Protein AF-A0A520F3Z0-F1 (afdb_monomer)

Mean predicted aligned error: 9.27 Å

Radius of gyration: 14.89 Å; Cα contacts (8 Å, |Δi|>4): 58; chains: 1; bounding box: 40×27×41 Å

Secondary structure (DSSP, 8-state):
--HHHHHHHHHHHHHHHHHHHTT---SHHHHHHHHHHHHHHGGGT---HHHHHHHHSS-HHHHHHHHHHHTTTTT--HHHHHHHHHHS--GGGG-------

pLDDT: mean 75.87, std 13.48, range [46.62, 90.94]

Sequence (101 aa):
MNSREYRQRRHRRRAAWIEANGNRKHPDTEAESLIEFASKWAPFGGASEEEILVHFGMPLRRFIERLWQVIPESKCGQDEIRILASVYPHPAESTTEHHWT

Nearest PDB structures (foldseek):
  3fyb-assembly1_B  TM=3.681E-01  e=2.874E+00  Alcanivorax borkumensis SK2
  2o35-assembly1_A-2  TM=3.887E-01  e=7.290E+00  Sinorhizobium meliloti
  2o35-assembly1_B-2  TM=3.446E-01  e=7.727E+00  Sinorhizobium meliloti

Structure (mmCIF, N/CA/C/O backbone):
data_AF-A0A520F3Z0-F1
#
_entry.id   AF-A0A520F3Z0-F1
#
loop_
_atom_site.group_PDB
_atom_site.id
_atom_site.type_symbol
_atom_site.label_atom_id
_atom_site.label_alt_id
_atom_site.label_comp_id
_atom_site.label_asym_id
_atom_site.label_entity_id
_atom_site.label_seq_id
_atom_site.pdbx_PDB_ins_code
_atom_site.Cartn_x
_atom_site.Cartn_y
_atom_site.Cartn_z
_atom_site.occupancy
_atom_site.B_iso_or_equiv
_atom_site.auth_seq_id
_atom_site.auth_comp_id
_atom_site.auth_asym_id
_atom_site.auth_atom_id
_atom_site.pdbx_PDB_model_num
ATOM 1 N N . MET A 1 1 ? -15.797 -11.504 5.520 1.00 51.22 1 MET A N 1
ATOM 2 C CA . MET A 1 1 ? -14.748 -11.030 6.454 1.00 51.22 1 MET A CA 1
ATOM 3 C C . MET A 1 1 ? -15.384 -10.036 7.425 1.00 51.22 1 MET A C 1
ATOM 5 O O . MET A 1 1 ? -16.084 -9.150 6.958 1.00 51.22 1 MET A O 1
ATOM 9 N N . ASN A 1 2 ? -15.233 -10.198 8.744 1.00 60.47 2 ASN A N 1
ATOM 10 C CA . ASN A 1 2 ? -15.919 -9.362 9.742 1.00 60.47 2 ASN A CA 1
ATOM 11 C C . ASN A 1 2 ? -15.079 -8.107 10.072 1.00 60.47 2 ASN A C 1
ATOM 13 O O . ASN A 1 2 ? -13.890 -8.224 10.369 1.00 60.47 2 ASN A O 1
ATOM 17 N N . SER A 1 3 ? -15.666 -6.906 10.055 1.00 55.56 3 SER A N 1
ATOM 18 C CA . SER A 1 3 ? -14.935 -5.633 10.223 1.00 55.56 3 SER A CA 1
ATOM 19 C C . SER A 1 3 ? -14.182 -5.507 11.559 1.00 55.56 3 SER A C 1
ATOM 21 O O . SER A 1 3 ? -13.235 -4.728 11.664 1.00 55.56 3 SER A O 1
ATOM 23 N N . ARG A 1 4 ? -14.565 -6.281 12.586 1.00 60.69 4 ARG A N 1
ATOM 24 C CA . ARG A 1 4 ? -13.861 -6.350 13.881 1.00 60.69 4 ARG A CA 1
ATOM 25 C C . ARG A 1 4 ? -12.558 -7.147 13.816 1.00 60.69 4 ARG A C 1
ATOM 27 O O . ARG A 1 4 ? -11.555 -6.706 14.371 1.00 60.69 4 ARG A O 1
ATOM 34 N N . GLU A 1 5 ? -12.568 -8.268 13.105 1.00 63.69 5 GLU A N 1
ATOM 35 C CA . GLU A 1 5 ? -11.386 -9.110 12.873 1.00 63.69 5 GLU A CA 1
ATOM 36 C C . GLU A 1 5 ? -10.352 -8.347 12.038 1.00 63.69 5 GLU A C 1
ATOM 38 O O . GLU A 1 5 ? -9.159 -8.352 12.341 1.00 63.69 5 GLU A O 1
ATOM 43 N N . TYR A 1 6 ? -10.838 -7.597 11.042 1.00 63.47 6 TYR A N 1
ATOM 44 C CA . TYR A 1 6 ? -10.023 -6.685 10.244 1.00 63.47 6 TYR A CA 1
ATOM 45 C C . TYR A 1 6 ? -9.325 -5.633 11.116 1.00 63.47 6 TYR A C 1
ATOM 47 O O . TYR A 1 6 ? -8.105 -5.501 11.046 1.00 63.47 6 TYR A O 1
ATOM 55 N N . ARG A 1 7 ? -10.061 -4.944 12.005 1.00 64.44 7 ARG A N 1
ATOM 56 C CA . ARG A 1 7 ? -9.479 -3.944 12.922 1.00 64.44 7 ARG A CA 1
ATOM 57 C C . ARG A 1 7 ? -8.428 -4.551 13.851 1.00 64.44 7 ARG A C 1
ATOM 59 O O . ARG A 1 7 ? -7.342 -3.996 13.978 1.00 64.44 7 ARG A O 1
ATOM 66 N N . GLN A 1 8 ? -8.709 -5.694 14.476 1.00 69.44 8 GLN A N 1
ATOM 67 C CA . GLN A 1 8 ? -7.765 -6.325 15.407 1.00 69.44 8 GLN A CA 1
ATOM 68 C C . GLN A 1 8 ? -6.487 -6.801 14.705 1.00 69.44 8 GLN A C 1
ATOM 70 O O . GLN A 1 8 ? -5.381 -6.574 15.202 1.00 69.44 8 GLN A O 1
ATOM 75 N N . ARG A 1 9 ? -6.619 -7.412 13.522 1.00 68.50 9 ARG A N 1
ATOM 76 C CA . ARG A 1 9 ? -5.473 -7.854 12.718 1.00 68.50 9 ARG A CA 1
ATOM 77 C C . ARG A 1 9 ? -4.644 -6.668 12.220 1.00 68.50 9 ARG A C 1
ATOM 79 O O . ARG A 1 9 ? -3.415 -6.736 12.263 1.00 68.50 9 ARG A O 1
ATOM 86 N N . ARG A 1 10 ? -5.307 -5.575 11.830 1.00 70.19 10 ARG A N 1
ATOM 87 C CA . ARG A 1 10 ? -4.694 -4.297 11.445 1.00 70.19 10 ARG A CA 1
ATOM 88 C C . ARG A 1 10 ? -3.877 -3.685 12.582 1.00 70.19 10 ARG A C 1
ATOM 90 O O . ARG A 1 10 ? -2.696 -3.410 12.395 1.00 70.19 10 ARG A O 1
ATOM 97 N N . HIS A 1 11 ? -4.449 -3.567 13.782 1.00 69.19 11 HIS A N 1
ATOM 98 C CA . HIS A 1 11 ? -3.740 -2.994 14.933 1.00 69.19 11 HIS A CA 1
ATOM 99 C C . HIS A 1 11 ? -2.478 -3.783 15.310 1.00 69.19 11 HIS A C 1
ATOM 101 O O . HIS A 1 11 ? -1.430 -3.179 15.534 1.00 69.19 11 HIS A O 1
ATOM 107 N N . ARG A 1 12 ? -2.536 -5.124 15.308 1.00 71.44 12 ARG A N 1
ATOM 108 C CA . ARG A 1 12 ? -1.355 -5.962 15.592 1.00 71.44 12 ARG A CA 1
ATOM 109 C C . ARG A 1 12 ? -0.250 -5.795 14.545 1.00 71.44 12 ARG A C 1
ATOM 111 O O . ARG A 1 12 ? 0.925 -5.749 14.889 1.00 71.44 12 ARG A O 1
ATOM 118 N N . ARG A 1 13 ? -0.617 -5.694 13.262 1.00 72.00 13 ARG A N 1
ATOM 119 C CA . ARG A 1 13 ? 0.338 -5.546 12.149 1.00 72.00 13 ARG A CA 1
ATOM 120 C C . ARG A 1 13 ? 0.980 -4.155 12.103 1.00 72.00 13 ARG A C 1
ATOM 122 O O . AR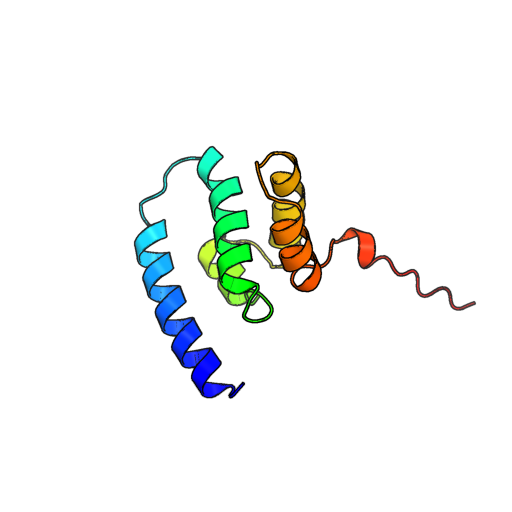G A 1 13 ? 2.148 -4.085 11.722 1.00 72.00 13 ARG A O 1
ATOM 129 N N . ARG A 1 14 ? 0.243 -3.102 12.493 1.00 70.06 14 ARG A N 1
ATOM 130 C CA . ARG A 1 14 ? 0.746 -1.724 12.638 1.00 70.06 14 ARG A CA 1
ATOM 131 C C . ARG A 1 14 ? 1.846 -1.656 13.698 1.00 70.06 14 ARG A C 1
ATOM 133 O O . ARG A 1 14 ? 2.925 -1.167 13.392 1.00 70.06 14 ARG A O 1
ATOM 140 N N . ALA A 1 15 ? 1.602 -2.207 14.892 1.00 69.81 15 ALA A N 1
ATOM 141 C CA . ALA A 1 15 ? 2.590 -2.233 15.978 1.00 69.81 15 ALA A CA 1
ATOM 142 C C . ALA A 1 15 ? 3.900 -2.909 15.536 1.00 69.81 15 ALA A C 1
ATOM 144 O O . ALA A 1 15 ? 4.949 -2.271 15.538 1.00 69.81 15 ALA A O 1
ATOM 145 N N . ALA A 1 16 ? 3.799 -4.126 14.990 1.00 70.31 16 ALA A N 1
ATOM 146 C CA . ALA A 1 16 ? 4.961 -4.882 14.526 1.00 70.31 16 ALA A CA 1
ATOM 147 C C . ALA A 1 16 ? 5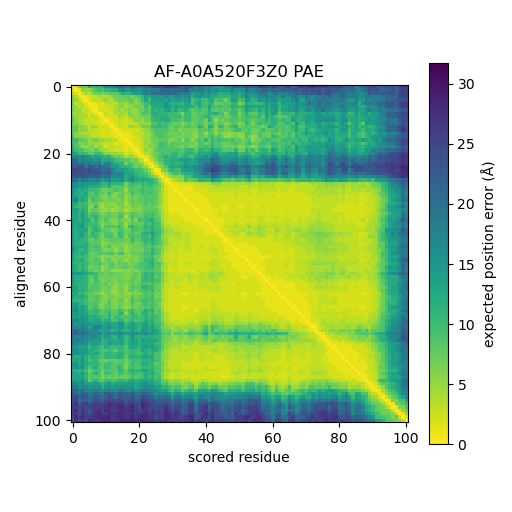.774 -4.168 13.426 1.00 70.31 16 ALA A C 1
ATOM 149 O O . ALA A 1 16 ? 6.981 -4.362 13.325 1.00 70.31 16 ALA A O 1
ATOM 150 N N . TRP A 1 17 ? 5.132 -3.363 12.570 1.00 66.94 17 TRP A N 1
ATOM 151 C CA . TRP A 1 17 ? 5.843 -2.635 11.513 1.00 66.94 17 TRP A CA 1
ATOM 152 C C . TRP A 1 17 ? 6.457 -1.327 12.017 1.00 66.94 17 TRP A C 1
ATOM 154 O O . TRP A 1 17 ? 7.557 -0.991 11.600 1.00 66.94 17 TRP A O 1
ATOM 164 N N . ILE A 1 18 ? 5.797 -0.609 12.936 1.00 65.44 18 ILE A N 1
ATOM 165 C CA . ILE A 1 18 ? 6.385 0.570 13.598 1.00 65.44 18 ILE A CA 1
ATOM 166 C C . ILE A 1 18 ? 7.665 0.167 14.344 1.00 65.44 18 ILE A C 1
ATOM 168 O O . ILE A 1 18 ? 8.682 0.847 14.217 1.00 65.44 18 ILE A O 1
ATOM 172 N N . GLU A 1 19 ? 7.641 -0.972 15.042 1.00 65.25 19 GLU A N 1
ATOM 173 C CA . GLU A 1 19 ? 8.819 -1.536 15.712 1.00 65.25 19 GLU A CA 1
ATOM 174 C C . GLU A 1 19 ? 9.939 -1.895 14.719 1.00 65.25 19 GLU A C 1
ATOM 176 O O . GLU A 1 19 ? 11.102 -1.579 14.963 1.00 65.25 19 GLU A O 1
ATOM 181 N N . ALA A 1 20 ? 9.606 -2.494 13.569 1.00 62.69 20 ALA A N 1
ATOM 182 C CA . ALA A 1 20 ? 10.591 -2.868 12.550 1.00 62.69 20 ALA A CA 1
ATOM 183 C C . ALA A 1 20 ? 11.169 -1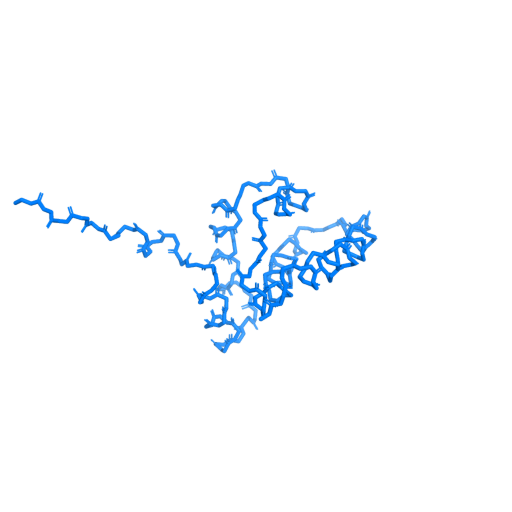.670 11.764 1.00 62.69 20 ALA A C 1
ATOM 185 O O . ALA A 1 20 ? 12.327 -1.707 11.344 1.00 62.69 20 ALA A O 1
ATOM 186 N N . ASN A 1 21 ? 10.379 -0.612 11.549 1.00 62.16 21 ASN A N 1
ATOM 187 C CA . ASN A 1 21 ? 10.754 0.532 10.714 1.00 62.16 21 ASN A CA 1
ATOM 188 C C . ASN A 1 21 ? 11.588 1.589 11.452 1.00 62.16 21 ASN A C 1
ATOM 190 O O . ASN A 1 21 ? 12.377 2.286 10.820 1.00 62.16 21 ASN A O 1
ATOM 194 N N . GLY A 1 22 ? 11.489 1.679 12.785 1.00 57.88 22 GLY A N 1
ATOM 195 C CA . GLY A 1 22 ? 12.264 2.635 13.593 1.00 57.88 22 GLY A CA 1
ATOM 196 C C . GLY A 1 22 ? 13.793 2.518 13.458 1.00 57.88 22 GLY A C 1
ATOM 197 O O . GLY A 1 22 ? 14.512 3.405 13.910 1.00 57.88 22 GLY A O 1
ATOM 198 N N . ASN A 1 23 ? 14.294 1.458 12.814 1.00 55.31 23 ASN A N 1
ATOM 199 C CA . ASN A 1 23 ? 15.719 1.165 12.665 1.00 55.31 23 ASN A CA 1
ATOM 200 C C . ASN A 1 23 ? 16.257 1.266 11.216 1.00 55.31 23 ASN A C 1
ATOM 202 O O . ASN A 1 23 ? 17.429 0.973 10.981 1.00 55.31 23 ASN A O 1
ATOM 206 N N . ARG A 1 24 ? 15.448 1.649 10.214 1.00 54.56 24 ARG A N 1
ATOM 207 C CA . ARG A 1 24 ? 15.871 1.620 8.796 1.00 54.56 24 ARG A CA 1
ATOM 208 C C . ARG A 1 24 ? 16.331 3.005 8.306 1.00 54.56 24 ARG A C 1
ATOM 210 O O . ARG A 1 24 ? 15.522 3.864 7.982 1.00 54.56 24 ARG A O 1
ATOM 217 N N . LYS A 1 25 ? 17.652 3.218 8.243 1.00 51.66 25 LYS A N 1
ATOM 218 C CA . LYS A 1 25 ? 18.316 4.389 7.628 1.00 51.66 25 LYS A CA 1
ATOM 219 C C . LYS A 1 25 ? 18.932 4.020 6.263 1.00 51.66 25 LYS A C 1
ATOM 221 O O . LYS A 1 25 ? 20.146 3.928 6.209 1.00 51.66 25 LYS A O 1
ATOM 226 N N . HIS A 1 26 ? 18.194 3.786 5.175 1.00 46.62 26 HIS A N 1
ATOM 227 C CA . HIS A 1 26 ? 18.810 3.759 3.826 1.00 46.62 26 HIS A CA 1
ATOM 228 C C . HIS A 1 26 ? 17.776 3.998 2.697 1.00 46.62 26 HIS A C 1
ATOM 230 O O . HIS A 1 26 ? 16.631 3.578 2.832 1.00 46.62 26 HIS A O 1
ATOM 236 N N . PRO A 1 27 ? 18.153 4.677 1.592 1.00 48.19 27 PRO A N 1
ATOM 237 C CA . PRO A 1 27 ? 17.239 5.045 0.501 1.00 48.19 27 PRO A CA 1
ATOM 238 C C . PRO A 1 27 ? 16.901 3.901 -0.473 1.00 48.19 27 PRO A C 1
ATOM 240 O O . PRO A 1 27 ? 15.804 3.900 -1.018 1.00 48.19 27 PRO A O 1
ATOM 243 N N . ASP A 1 28 ? 17.767 2.894 -0.638 1.00 53.72 28 ASP A N 1
ATOM 244 C CA . ASP A 1 28 ? 17.439 1.664 -1.398 1.00 53.72 28 ASP A CA 1
ATOM 245 C C . ASP A 1 28 ? 16.323 0.860 -0.694 1.00 53.72 28 ASP A C 1
ATOM 247 O O . ASP A 1 28 ? 15.465 0.238 -1.314 1.00 53.72 28 ASP A O 1
ATOM 251 N N . THR A 1 29 ? 16.241 1.012 0.633 1.00 65.56 29 THR A N 1
ATOM 252 C CA . THR A 1 29 ? 15.187 0.444 1.475 1.00 65.56 29 THR A CA 1
ATOM 253 C C . THR A 1 29 ? 13.819 1.087 1.235 1.00 65.56 29 THR A C 1
ATOM 255 O O . THR A 1 29 ? 12.822 0.499 1.644 1.00 65.56 29 THR A O 1
ATOM 258 N N . GLU A 1 30 ? 13.716 2.273 0.616 1.00 75.50 30 GLU A N 1
ATOM 259 C CA . GLU A 1 30 ? 12.412 2.920 0.383 1.00 75.50 30 GLU A CA 1
ATOM 260 C C . GLU A 1 30 ? 11.591 2.129 -0.640 1.00 75.50 30 GLU A C 1
ATOM 262 O O . GLU A 1 30 ? 10.441 1.794 -0.358 1.00 75.50 30 GLU A O 1
ATOM 267 N N .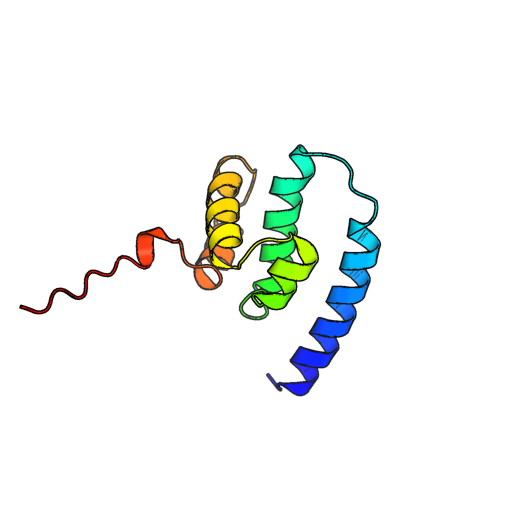 ALA A 1 31 ? 12.193 1.761 -1.776 1.00 80.19 31 ALA A N 1
ATOM 268 C CA . ALA A 1 31 ? 11.555 0.948 -2.811 1.00 80.19 31 ALA A CA 1
ATOM 269 C C . ALA A 1 31 ? 11.110 -0.417 -2.263 1.00 80.19 31 ALA A C 1
ATOM 271 O O . ALA A 1 31 ? 9.941 -0.790 -2.383 1.00 80.19 31 ALA A O 1
ATOM 272 N N . GLU A 1 32 ? 12.014 -1.119 -1.574 1.00 82.19 32 GLU A N 1
ATOM 273 C CA . GLU A 1 32 ? 11.701 -2.394 -0.924 1.00 82.19 32 GLU A CA 1
ATOM 274 C C . GLU A 1 32 ? 10.615 -2.239 0.149 1.00 82.19 32 GLU A C 1
ATOM 276 O O . GLU A 1 32 ? 9.717 -3.072 0.237 1.00 82.19 32 GLU A O 1
ATOM 281 N N . SER A 1 33 ? 10.635 -1.157 0.936 1.00 84.75 33 SER A N 1
ATOM 282 C CA . SER A 1 33 ? 9.626 -0.914 1.977 1.00 84.75 33 SER A CA 1
ATOM 283 C C . SER A 1 33 ? 8.257 -0.587 1.390 1.00 84.75 33 SER A C 1
ATOM 285 O O . SER A 1 33 ? 7.252 -1.014 1.955 1.00 84.75 33 SER A O 1
ATOM 287 N N . LEU A 1 34 ? 8.192 0.136 0.267 1.00 88.56 34 LEU A N 1
ATOM 288 C CA . LEU A 1 34 ? 6.945 0.410 -0.452 1.00 88.56 34 LEU A CA 1
ATOM 289 C C . LEU A 1 34 ? 6.316 -0.894 -0.955 1.00 88.56 34 LEU A C 1
ATOM 291 O O . LEU A 1 34 ? 5.136 -1.139 -0.695 1.00 88.56 34 LEU A O 1
ATOM 295 N N . ILE A 1 35 ? 7.108 -1.742 -1.618 1.00 87.75 35 ILE A N 1
ATOM 296 C CA . ILE A 1 35 ? 6.645 -3.022 -2.170 1.00 87.75 35 ILE A CA 1
ATOM 297 C C . ILE A 1 35 ? 6.276 -3.992 -1.044 1.00 87.75 35 ILE A C 1
ATOM 299 O O . ILE A 1 35 ? 5.167 -4.521 -1.040 1.00 87.75 35 ILE A O 1
ATOM 303 N N . GLU A 1 36 ? 7.135 -4.169 -0.034 1.00 86.94 36 GLU A N 1
ATOM 304 C CA . GLU A 1 36 ? 6.872 -5.043 1.120 1.00 86.94 36 GLU A CA 1
ATOM 305 C C . GLU A 1 36 ? 5.587 -4.625 1.846 1.00 86.94 36 GLU A C 1
ATOM 307 O O . GLU A 1 36 ? 4.744 -5.462 2.187 1.00 86.94 36 GLU A O 1
ATOM 312 N N . PHE A 1 37 ? 5.406 -3.320 2.064 1.00 88.69 37 PHE A N 1
ATOM 313 C CA . PHE A 1 37 ? 4.201 -2.790 2.680 1.00 88.69 37 PHE A CA 1
ATOM 314 C C . PHE A 1 37 ? 2.975 -3.068 1.806 1.00 88.69 37 PHE A C 1
ATOM 316 O O . PHE A 1 37 ? 1.991 -3.627 2.295 1.00 88.69 37 PHE A O 1
ATOM 323 N N . ALA A 1 38 ? 3.033 -2.751 0.513 1.00 90.81 38 ALA A N 1
ATOM 324 C CA . ALA A 1 38 ? 1.925 -2.975 -0.404 1.00 90.81 38 ALA A CA 1
ATOM 325 C C . ALA A 1 38 ? 1.531 -4.465 -0.471 1.00 90.81 38 ALA A C 1
ATOM 327 O O . ALA A 1 38 ? 0.356 -4.783 -0.264 1.00 90.81 38 ALA A O 1
ATOM 328 N N . SER A 1 39 ? 2.499 -5.375 -0.629 1.00 86.38 39 SER A N 1
ATOM 329 C CA . SER A 1 39 ? 2.288 -6.830 -0.669 1.00 86.38 39 SER A CA 1
ATOM 330 C C . SER A 1 39 ? 1.721 -7.371 0.646 1.00 86.38 39 SER A C 1
ATOM 332 O O . SER A 1 39 ? 0.843 -8.235 0.649 1.00 86.38 39 SER A O 1
ATOM 334 N N . LYS A 1 40 ? 2.145 -6.826 1.794 1.00 85.88 40 LYS A N 1
ATOM 335 C CA . LYS A 1 40 ? 1.609 -7.201 3.115 1.00 85.88 40 LYS A CA 1
ATOM 336 C C . LYS A 1 40 ? 0.130 -6.839 3.275 1.00 85.88 40 LYS A C 1
ATOM 338 O O . LYS A 1 40 ? -0.589 -7.542 3.993 1.00 85.88 40 LYS A O 1
ATOM 343 N N . TRP A 1 41 ? -0.316 -5.756 2.639 1.00 87.81 41 TRP A N 1
ATOM 344 C CA . TRP A 1 41 ? -1.688 -5.250 2.732 1.00 87.81 41 TRP A CA 1
ATOM 345 C C . TRP A 1 41 ? -2.601 -5.695 1.586 1.00 87.81 41 TRP A C 1
ATOM 347 O O . TRP A 1 41 ? -3.821 -5.690 1.759 1.00 87.81 41 TRP A O 1
ATOM 357 N N . ALA A 1 42 ? -2.050 -6.139 0.457 1.00 87.94 42 ALA A N 1
ATOM 358 C CA . ALA A 1 42 ? -2.829 -6.552 -0.706 1.00 87.94 42 ALA A CA 1
ATOM 359 C C . ALA A 1 42 ? -3.886 -7.644 -0.414 1.00 87.94 42 ALA A C 1
ATOM 361 O O . ALA A 1 42 ? -5.038 -7.459 -0.809 1.00 87.94 42 ALA A O 1
ATOM 362 N N . PRO A 1 43 ? -3.609 -8.701 0.384 1.00 84.06 43 PRO A N 1
ATOM 363 C CA . PRO A 1 43 ? -4.619 -9.710 0.737 1.00 84.06 43 PRO A CA 1
ATOM 364 C C . PRO A 1 43 ? -5.817 -9.173 1.538 1.00 84.06 43 PRO A C 1
ATOM 366 O O . PRO A 1 43 ? -6.788 -9.894 1.763 1.00 84.06 43 PRO A O 1
ATOM 369 N N . PHE A 1 44 ? -5.738 -7.933 2.025 1.00 81.12 44 PHE A N 1
ATOM 370 C CA . PHE A 1 44 ? -6.763 -7.284 2.840 1.00 81.12 44 PHE A CA 1
ATOM 371 C C . PHE A 1 44 ? -7.492 -6.155 2.107 1.00 81.12 44 PHE A C 1
ATOM 373 O O . PHE A 1 44 ? -8.279 -5.451 2.735 1.00 81.12 44 PHE A O 1
ATOM 380 N N . GLY A 1 45 ? -7.248 -5.993 0.803 1.00 82.56 45 GLY A N 1
ATOM 381 C CA . GLY A 1 45 ? -7.786 -4.879 0.023 1.00 82.56 45 GLY A CA 1
ATOM 382 C C . GLY A 1 45 ? -6.967 -3.593 0.146 1.00 82.56 45 GLY A C 1
ATOM 383 O O . GLY A 1 45 ? -7.471 -2.529 -0.194 1.00 82.56 45 GLY A O 1
ATOM 384 N N . GLY A 1 46 ? -5.719 -3.684 0.615 1.00 88.00 46 GLY A N 1
ATOM 385 C CA . GLY A 1 46 ? -4.782 -2.564 0.648 1.00 88.00 46 GLY A CA 1
ATOM 386 C C . GLY A 1 46 ? -4.722 -1.826 1.979 1.00 88.00 46 GLY A C 1
ATOM 387 O O . GLY A 1 46 ? -5.531 -2.020 2.887 1.00 88.00 46 GLY A O 1
ATOM 388 N N . ALA A 1 47 ? -3.691 -0.999 2.108 1.00 88.19 47 ALA A N 1
ATOM 389 C CA . ALA A 1 47 ? -3.484 -0.137 3.251 1.00 88.19 47 ALA A CA 1
ATOM 390 C C . ALA A 1 47 ? -4.377 1.094 3.128 1.00 88.19 47 ALA A C 1
ATOM 392 O O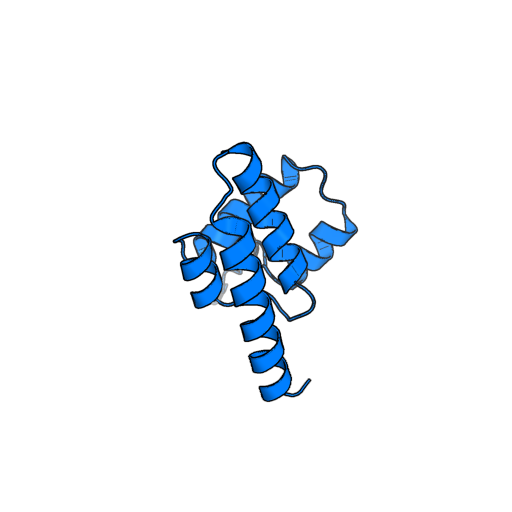 . ALA A 1 47 ? -4.530 1.674 2.054 1.00 88.19 47 ALA A O 1
ATOM 393 N N . SER A 1 48 ? -4.945 1.529 4.249 1.00 87.19 48 SER A N 1
ATOM 394 C CA . SER A 1 48 ? -5.697 2.787 4.266 1.00 87.19 48 SER A CA 1
ATOM 395 C C . SER A 1 48 ? -4.777 4.005 4.216 1.00 87.19 48 SER A C 1
ATOM 397 O O . SER A 1 48 ? -3.631 3.937 4.663 1.00 87.19 48 SER A O 1
ATOM 399 N N . GLU A 1 49 ? -5.324 5.143 3.794 1.00 87.88 49 GLU A N 1
ATOM 400 C CA . GLU A 1 49 ? -4.605 6.419 3.742 1.00 87.88 49 GLU A CA 1
ATOM 401 C C . GLU A 1 49 ? -3.940 6.798 5.074 1.00 87.88 49 GLU A C 1
ATOM 403 O O . GLU A 1 49 ? -2.775 7.178 5.078 1.00 87.88 49 GLU A O 1
ATOM 408 N N . GLU A 1 50 ? -4.620 6.611 6.210 1.00 86.62 50 GLU A N 1
ATOM 409 C CA . GLU A 1 50 ? -4.040 6.887 7.533 1.00 86.62 50 GLU A CA 1
ATOM 410 C C . GLU A 1 50 ? -2.788 6.038 7.807 1.00 86.62 50 GLU A C 1
ATOM 412 O O . GLU A 1 50 ? -1.827 6.515 8.399 1.00 86.62 50 GLU A O 1
ATOM 417 N N . GLU A 1 51 ? -2.776 4.773 7.380 1.00 84.62 51 GLU A N 1
ATOM 418 C CA . GLU A 1 51 ? -1.611 3.906 7.583 1.00 84.62 51 GLU A CA 1
ATOM 419 C C . GLU A 1 51 ? -0.447 4.340 6.717 1.00 84.62 51 GLU A C 1
ATOM 421 O O . GLU A 1 51 ? 0.667 4.465 7.211 1.00 84.62 51 GLU A O 1
ATOM 426 N N . ILE A 1 52 ? -0.711 4.636 5.453 1.00 88.12 52 ILE A N 1
ATOM 427 C CA . ILE A 1 52 ? 0.311 5.137 4.541 1.00 88.12 52 ILE A CA 1
ATOM 428 C C . ILE A 1 52 ? 0.884 6.461 5.061 1.00 88.12 52 ILE A C 1
ATOM 430 O O . ILE A 1 52 ? 2.100 6.637 5.071 1.00 88.12 52 ILE A O 1
ATOM 434 N N . LEU A 1 53 ? 0.034 7.348 5.582 1.00 86.38 53 LEU A N 1
ATOM 435 C CA . LEU A 1 53 ? 0.460 8.615 6.162 1.00 86.38 53 LEU A CA 1
ATOM 436 C C . LEU A 1 53 ? 1.316 8.414 7.421 1.00 86.38 53 LEU A C 1
ATOM 438 O O . LEU A 1 53 ? 2.352 9.054 7.557 1.00 86.38 53 LEU A O 1
ATOM 442 N N . VAL A 1 54 ? 0.928 7.508 8.323 1.00 84.31 54 VAL A N 1
ATOM 443 C CA . VAL A 1 54 ? 1.705 7.197 9.538 1.00 84.31 54 VAL A CA 1
ATOM 444 C C . VAL A 1 54 ? 3.044 6.532 9.208 1.00 84.31 54 VAL A C 1
ATOM 446 O O . VAL A 1 54 ? 4.033 6.783 9.893 1.00 84.31 54 VAL A O 1
ATOM 449 N N . HIS A 1 55 ? 3.089 5.680 8.183 1.00 82.56 55 HIS A N 1
ATOM 450 C CA . HIS A 1 55 ? 4.270 4.879 7.858 1.00 82.56 55 HIS A CA 1
ATOM 451 C C . HIS A 1 55 ? 5.265 5.591 6.934 1.00 82.56 55 HIS A C 1
ATOM 453 O O . HIS A 1 55 ? 6.470 5.469 7.143 1.00 82.56 55 HIS A O 1
ATOM 459 N N . PHE A 1 56 ? 4.777 6.343 5.946 1.00 84.19 56 PHE A N 1
ATOM 460 C CA . PHE A 1 56 ? 5.593 6.985 4.909 1.00 84.19 56 PHE A CA 1
ATOM 461 C C . PHE A 1 56 ? 5.506 8.516 4.923 1.00 84.19 56 PHE A C 1
ATOM 463 O O . PHE A 1 56 ? 6.204 9.174 4.155 1.00 84.19 56 PHE A O 1
ATOM 470 N N . GLY A 1 57 ? 4.637 9.109 5.750 1.00 85.56 57 GLY A N 1
ATOM 471 C CA . GLY A 1 57 ? 4.455 10.563 5.793 1.00 85.56 57 GLY A CA 1
ATOM 472 C C . GLY A 1 57 ? 3.846 11.148 4.516 1.00 85.56 57 GLY A C 1
ATOM 473 O O . GLY A 1 57 ? 3.966 12.349 4.282 1.00 85.56 57 GLY A O 1
ATOM 474 N N . MET A 1 58 ? 3.217 10.325 3.670 1.00 88.56 58 MET A N 1
ATOM 475 C CA . MET A 1 58 ? 2.661 10.749 2.383 1.00 88.56 58 MET A CA 1
ATOM 476 C C . MET A 1 58 ? 1.216 10.271 2.183 1.00 88.56 58 MET A C 1
ATOM 478 O O . MET A 1 58 ? 0.818 9.268 2.772 1.00 88.56 58 MET A O 1
ATOM 482 N N . PRO A 1 59 ? 0.410 10.974 1.366 1.00 89.31 59 PRO A N 1
ATOM 483 C CA . PRO A 1 59 ? -0.960 10.558 1.074 1.00 89.31 59 PRO A CA 1
ATOM 484 C C . PRO A 1 59 ? -1.002 9.314 0.175 1.00 89.31 59 PRO A C 1
ATOM 486 O O . PRO A 1 59 ? -0.067 9.064 -0.592 1.00 89.31 59 PRO A O 1
ATOM 489 N N . LEU A 1 60 ? -2.126 8.582 0.205 1.00 88.44 60 LEU A N 1
ATOM 490 C CA . LEU A 1 60 ? -2.350 7.348 -0.568 1.00 88.44 60 LEU A CA 1
ATOM 491 C C . LEU A 1 60 ? -2.018 7.524 -2.055 1.00 88.44 60 LEU A C 1
ATOM 493 O O . LEU A 1 60 ? -1.331 6.690 -2.633 1.00 88.44 60 LEU A O 1
ATOM 497 N N . ARG A 1 61 ? -2.445 8.634 -2.667 1.00 88.94 61 ARG A N 1
ATOM 498 C CA . ARG A 1 61 ? -2.169 8.919 -4.084 1.00 88.94 61 ARG A CA 1
ATOM 499 C C . ARG A 1 61 ? -0.668 8.962 -4.383 1.00 88.94 61 ARG A C 1
ATOM 501 O O . ARG A 1 61 ? -0.212 8.297 -5.306 1.00 88.94 61 ARG A O 1
ATOM 508 N N . ARG A 1 62 ? 0.099 9.674 -3.551 1.00 88.81 62 ARG A N 1
ATOM 50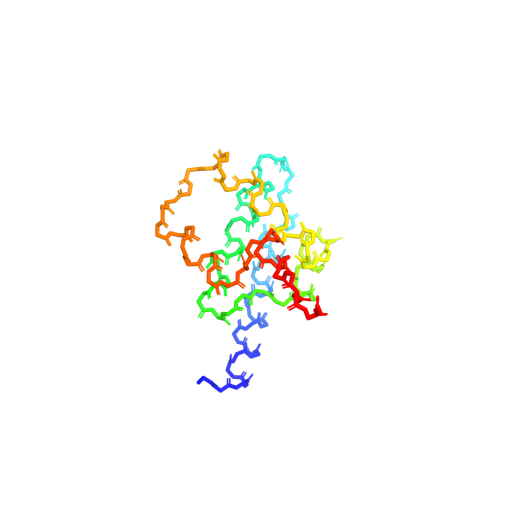9 C CA . ARG A 1 62 ? 1.553 9.808 -3.708 1.00 88.81 62 ARG A CA 1
ATOM 510 C C . ARG A 1 62 ? 2.269 8.485 -3.451 1.00 88.81 62 ARG A C 1
ATOM 512 O O . ARG A 1 62 ? 3.242 8.184 -4.130 1.00 88.81 62 ARG A O 1
ATOM 519 N N . PHE A 1 63 ? 1.764 7.687 -2.514 1.00 90.94 63 PHE A N 1
ATOM 520 C CA . PHE A 1 63 ? 2.246 6.329 -2.284 1.00 90.94 63 PHE A CA 1
ATOM 521 C C . PHE A 1 63 ? 2.027 5.433 -3.503 1.00 90.94 63 PHE A C 1
ATOM 523 O O . PHE A 1 63 ? 2.967 4.775 -3.927 1.00 90.94 63 PHE A O 1
ATOM 530 N N . ILE A 1 64 ? 0.832 5.444 -4.102 1.00 90.94 64 ILE A N 1
ATOM 531 C CA . ILE A 1 64 ? 0.533 4.675 -5.318 1.00 90.94 64 ILE A CA 1
ATOM 532 C C . ILE A 1 64 ? 1.455 5.115 -6.465 1.00 90.94 64 ILE A C 1
ATOM 534 O O . ILE A 1 64 ? 2.053 4.274 -7.128 1.00 90.94 64 ILE A O 1
ATOM 538 N N . GLU A 1 65 ? 1.623 6.424 -6.671 1.00 90.31 65 GLU A N 1
ATOM 539 C CA . GLU A 1 65 ? 2.541 6.965 -7.684 1.00 90.31 65 GLU A CA 1
ATOM 540 C C . GLU A 1 65 ? 3.977 6.459 -7.478 1.00 90.31 65 GLU A C 1
ATOM 542 O O . GLU A 1 65 ? 4.614 6.005 -8.426 1.00 90.31 65 GLU A O 1
ATOM 547 N N . ARG A 1 66 ? 4.478 6.482 -6.237 1.00 90.31 66 ARG A N 1
ATOM 548 C CA . ARG A 1 66 ? 5.827 5.999 -5.904 1.00 90.31 66 ARG A CA 1
ATOM 549 C C . ARG A 1 66 ? 5.948 4.485 -6.031 1.00 90.31 66 ARG A C 1
ATOM 551 O O . ARG A 1 66 ? 6.947 4.017 -6.561 1.00 90.31 66 ARG A O 1
ATOM 558 N N . LEU A 1 67 ? 4.933 3.733 -5.609 1.00 90.62 67 LEU A N 1
ATOM 559 C CA . LEU A 1 67 ? 4.881 2.277 -5.733 1.00 90.62 67 LEU A CA 1
ATOM 560 C C . LEU A 1 67 ? 5.048 1.853 -7.198 1.00 90.62 67 LEU A C 1
ATOM 562 O O . LEU A 1 67 ? 5.876 1.002 -7.507 1.00 90.62 67 LEU A O 1
ATOM 566 N N . TRP A 1 68 ? 4.328 2.502 -8.112 1.00 90.06 68 TRP A N 1
ATOM 567 C CA . TRP A 1 68 ? 4.422 2.211 -9.543 1.00 90.06 68 TRP A CA 1
ATOM 568 C C . TRP A 1 68 ? 5.717 2.692 -10.202 1.00 90.06 68 TRP A C 1
ATOM 570 O O . TRP A 1 68 ? 6.119 2.119 -11.211 1.00 90.06 68 TRP A O 1
ATOM 580 N N . GLN A 1 69 ? 6.401 3.687 -9.629 1.00 88.44 69 GLN A N 1
ATOM 581 C CA . GLN A 1 69 ? 7.747 4.074 -10.065 1.00 88.44 69 GLN A CA 1
ATOM 582 C C . GLN A 1 69 ? 8.796 3.021 -9.693 1.00 88.44 69 GLN A C 1
ATOM 584 O O . GLN A 1 69 ? 9.652 2.719 -10.515 1.00 88.44 69 GLN A O 1
ATOM 589 N N . VAL A 1 70 ? 8.705 2.427 -8.496 1.00 87.56 70 VAL A N 1
ATOM 590 C CA . VAL A 1 70 ? 9.735 1.501 -7.988 1.00 87.56 70 VAL A CA 1
ATOM 591 C C . VAL A 1 70 ? 9.544 0.045 -8.420 1.00 87.56 70 VAL A C 1
ATOM 593 O O . VAL A 1 70 ? 10.518 -0.704 -8.471 1.00 87.56 70 VAL A O 1
ATOM 596 N N . ILE A 1 71 ? 8.317 -0.380 -8.746 1.00 86.12 71 ILE A N 1
ATOM 597 C CA . ILE A 1 71 ? 8.027 -1.731 -9.263 1.00 86.12 71 ILE A 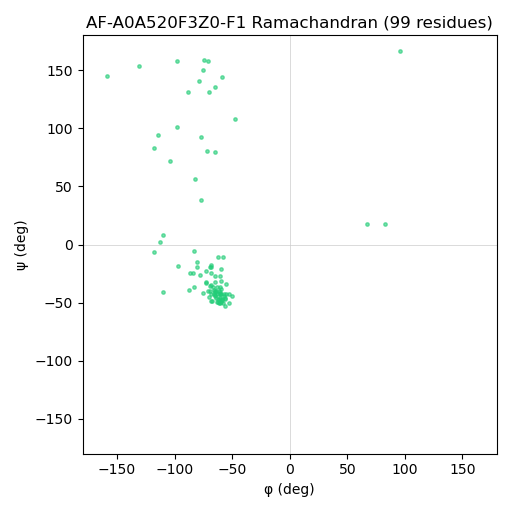CA 1
ATOM 598 C C . ILE A 1 71 ? 8.901 -2.110 -10.476 1.00 86.12 71 ILE A C 1
ATOM 600 O O . ILE A 1 71 ? 9.487 -3.190 -10.427 1.00 86.12 71 ILE A O 1
ATOM 604 N N . PRO A 1 72 ? 9.031 -1.288 -11.541 1.00 82.06 72 PRO A N 1
ATOM 605 C CA . PRO A 1 72 ? 9.868 -1.633 -12.695 1.00 82.06 72 PRO A CA 1
ATOM 606 C C . PRO A 1 72 ? 11.371 -1.641 -12.384 1.00 82.06 72 PRO A C 1
ATOM 608 O O . PRO A 1 72 ? 12.126 -2.323 -13.073 1.00 82.06 72 PRO A O 1
ATOM 611 N N . GLU A 1 73 ? 11.810 -0.904 -11.362 1.00 79.19 73 GLU A N 1
ATOM 612 C CA . GLU A 1 73 ? 13.204 -0.900 -10.893 1.00 79.19 73 GLU A CA 1
ATOM 613 C C . GLU A 1 73 ? 13.512 -2.112 -9.992 1.00 79.19 73 GLU A C 1
ATOM 615 O O . GLU A 1 73 ? 14.668 -2.505 -9.826 1.00 79.19 73 GLU A O 1
ATOM 620 N N . SER A 1 74 ? 12.474 -2.747 -9.443 1.00 75.56 74 SER A N 1
ATOM 621 C CA . SER A 1 74 ? 12.574 -3.862 -8.503 1.00 75.56 74 SER A CA 1
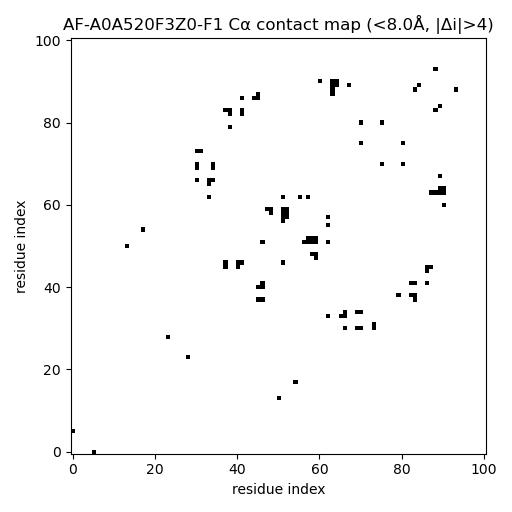ATOM 622 C C . SER A 1 74 ? 12.399 -5.219 -9.189 1.00 75.56 74 SER A C 1
ATOM 624 O O . SER A 1 74 ? 11.759 -5.352 -10.229 1.00 75.56 74 SER A O 1
ATOM 626 N N . LYS A 1 75 ? 12.899 -6.295 -8.567 1.00 75.44 75 LYS A N 1
ATOM 627 C CA . LYS A 1 75 ? 12.707 -7.685 -9.040 1.00 75.44 75 LYS A CA 1
ATOM 628 C C . LYS A 1 75 ? 11.304 -8.237 -8.721 1.00 75.44 75 LYS A C 1
ATOM 630 O O . LYS A 1 75 ? 11.173 -9.396 -8.331 1.00 75.44 75 LYS A O 1
ATOM 635 N N . CYS A 1 76 ? 10.266 -7.410 -8.833 1.00 76.50 76 CYS A N 1
ATOM 636 C CA . CYS A 1 76 ? 8.891 -7.797 -8.528 1.00 76.50 76 CYS A CA 1
ATOM 637 C C . CYS A 1 76 ? 8.372 -8.778 -9.597 1.00 76.50 76 CYS A C 1
ATOM 639 O O . CYS A 1 76 ? 8.535 -8.560 -10.800 1.00 76.50 76 CYS A O 1
ATOM 641 N N . GLY A 1 77 ? 7.785 -9.898 -9.170 1.00 81.56 77 GLY A N 1
ATOM 642 C CA . GLY A 1 77 ? 7.248 -10.907 -10.084 1.00 81.56 77 GLY A CA 1
ATOM 643 C C . GLY A 1 77 ? 5.926 -10.463 -10.716 1.00 81.56 77 GLY A C 1
ATOM 644 O O . GLY A 1 77 ? 5.136 -9.776 -10.082 1.00 81.56 77 GLY A O 1
ATOM 645 N N . GLN A 1 78 ? 5.630 -10.916 -11.937 1.00 81.88 78 GLN A N 1
ATOM 646 C CA . GLN A 1 78 ? 4.387 -10.563 -12.651 1.00 81.88 78 GLN A CA 1
ATOM 647 C C . GLN A 1 78 ? 3.102 -10.890 -11.862 1.00 81.88 78 GLN A C 1
ATOM 649 O O . GLN A 1 78 ? 2.125 -10.148 -11.941 1.00 81.88 78 GLN A O 1
ATOM 654 N N . ASP A 1 79 ? 3.099 -11.971 -11.076 1.00 83.94 79 ASP A N 1
ATOM 655 C CA . ASP A 1 79 ? 1.964 -12.326 -10.210 1.00 83.94 79 ASP A CA 1
ATOM 656 C C . ASP A 1 79 ? 1.776 -11.325 -9.059 1.00 83.94 79 ASP A C 1
ATOM 658 O O . ASP A 1 79 ? 0.662 -10.865 -8.805 1.00 83.94 79 ASP A O 1
ATOM 662 N N . GLU A 1 80 ? 2.877 -10.906 -8.429 1.00 83.62 80 GLU A N 1
ATOM 663 C CA . GLU A 1 80 ? 2.864 -9.905 -7.361 1.00 83.62 80 GLU A CA 1
ATOM 664 C C . GLU A 1 80 ? 2.398 -8.548 -7.896 1.00 83.62 80 GLU A C 1
ATOM 666 O O . GLU A 1 80 ? 1.494 -7.943 -7.321 1.00 83.62 80 GLU A O 1
ATOM 671 N N . ILE A 1 81 ? 2.904 -8.126 -9.059 1.00 86.69 81 ILE A N 1
ATOM 672 C CA . ILE A 1 81 ? 2.457 -6.904 -9.741 1.00 86.69 81 ILE A CA 1
ATOM 673 C C . ILE A 1 81 ? 0.950 -6.959 -10.017 1.00 86.69 81 ILE A C 1
ATOM 675 O O . ILE A 1 81 ? 0.248 -5.978 -9.783 1.00 86.69 81 ILE A O 1
ATOM 679 N N . ARG A 1 82 ? 0.418 -8.105 -10.462 1.00 86.44 82 ARG A N 1
ATOM 680 C CA . ARG A 1 82 ? -1.019 -8.260 -10.735 1.00 86.44 82 ARG A CA 1
ATOM 681 C C . ARG A 1 82 ? -1.866 -8.141 -9.468 1.00 86.44 82 ARG A C 1
ATOM 683 O O . ARG A 1 82 ? -2.928 -7.519 -9.493 1.00 86.44 82 ARG A O 1
ATOM 690 N N . ILE A 1 83 ? -1.406 -8.726 -8.363 1.00 86.06 83 ILE A N 1
ATOM 691 C CA . ILE A 1 83 ? -2.068 -8.610 -7.060 1.00 86.06 83 ILE A CA 1
ATOM 692 C C . ILE A 1 83 ? -2.051 -7.150 -6.596 1.00 86.06 83 ILE A C 1
ATOM 694 O O . ILE A 1 83 ? -3.095 -6.624 -6.205 1.00 86.06 83 ILE A O 1
ATOM 698 N N . LEU A 1 84 ? -0.903 -6.476 -6.697 1.00 89.25 84 LEU A N 1
ATOM 699 C CA . LEU A 1 84 ? -0.771 -5.062 -6.353 1.00 89.25 84 LEU A CA 1
ATOM 700 C C . LEU A 1 84 ? -1.677 -4.182 -7.218 1.00 89.25 84 LEU A C 1
ATOM 702 O O . LEU A 1 84 ? -2.372 -3.338 -6.663 1.00 89.25 84 LEU A O 1
ATOM 706 N N . ALA A 1 85 ? -1.764 -4.435 -8.526 1.00 88.44 85 ALA A N 1
ATOM 707 C CA . ALA A 1 85 ? -2.636 -3.700 -9.445 1.00 88.44 85 ALA A CA 1
ATOM 708 C C . ALA A 1 85 ? -4.120 -3.803 -9.091 1.00 88.44 85 ALA A C 1
ATOM 710 O O . ALA A 1 85 ? -4.858 -2.829 -9.213 1.00 88.44 85 ALA A O 1
ATOM 711 N N . SER A 1 86 ? -4.558 -4.966 -8.601 1.00 86.38 86 SER A N 1
ATOM 712 C CA . SER A 1 86 ? -5.954 -5.166 -8.196 1.00 86.38 86 SER A CA 1
ATOM 713 C C . SER A 1 86 ? -6.358 -4.359 -6.955 1.00 86.38 86 SER A C 1
ATOM 715 O O . SER A 1 86 ? -7.546 -4.151 -6.714 1.00 86.38 86 SER A O 1
ATOM 717 N N . VAL A 1 87 ? -5.377 -3.913 -6.166 1.00 88.88 87 VAL A N 1
ATOM 718 C CA . VAL A 1 87 ? -5.574 -3.237 -4.877 1.00 88.88 87 VAL A CA 1
ATOM 719 C C . VAL A 1 87 ? -5.200 -1.756 -4.944 1.00 88.88 87 VAL A C 1
ATOM 721 O O . VAL A 1 87 ? -5.888 -0.908 -4.378 1.00 88.88 87 VAL A O 1
ATOM 724 N N . TYR A 1 88 ? -4.110 -1.449 -5.637 1.00 88.69 88 TYR A N 1
ATOM 725 C CA . TYR A 1 88 ? -3.560 -0.119 -5.847 1.00 88.69 88 TYR A CA 1
ATOM 726 C C . TYR A 1 88 ? -3.591 0.176 -7.351 1.00 88.69 88 TYR A C 1
ATOM 728 O O . TYR A 1 88 ? -2.585 -0.041 -8.035 1.00 88.69 88 TYR A O 1
ATOM 736 N N . PRO A 1 89 ? -4.740 0.634 -7.884 1.00 86.06 89 PRO A N 1
ATOM 737 C CA . PRO A 1 89 ? -4.891 0.854 -9.316 1.00 86.06 89 PRO A CA 1
ATOM 738 C C . PRO A 1 89 ? -3.859 1.863 -9.811 1.00 86.06 89 PRO A C 1
ATOM 740 O O . PRO A 1 89 ? -3.500 2.808 -9.096 1.00 86.06 89 PRO A O 1
ATOM 743 N N . HIS A 1 90 ? -3.364 1.660 -11.031 1.00 81.38 90 HIS A N 1
ATOM 744 C CA . HIS A 1 90 ? -2.370 2.559 -11.587 1.00 81.38 90 HIS A CA 1
ATOM 745 C C . HIS A 1 90 ? -2.996 3.953 -11.770 1.00 81.38 90 HIS A C 1
ATOM 747 O O . HIS A 1 90 ? -4.116 4.070 -12.274 1.00 81.38 90 HIS A O 1
ATOM 753 N N . PRO A 1 91 ? -2.310 5.048 -11.395 1.00 71.88 91 PRO A N 1
ATOM 754 C CA . PRO A 1 91 ? -2.907 6.382 -11.422 1.00 71.88 91 PRO A CA 1
ATOM 755 C C . PRO A 1 91 ? -3.343 6.804 -12.836 1.00 71.88 91 PRO A C 1
ATOM 757 O O . PRO A 1 91 ? -4.319 7.537 -12.977 1.00 71.88 91 PRO A O 1
ATOM 760 N N . ALA A 1 92 ? -2.695 6.280 -13.885 1.00 66.19 92 ALA A N 1
ATOM 761 C CA . ALA A 1 92 ? -3.103 6.503 -15.277 1.00 66.19 92 ALA A CA 1
ATOM 762 C C . ALA A 1 92 ? -4.425 5.815 -15.679 1.00 66.19 92 ALA A C 1
ATOM 764 O O . ALA A 1 92 ? -5.040 6.2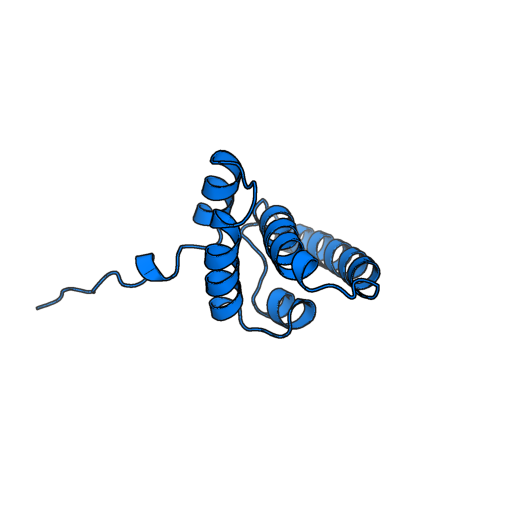42 -16.649 1.00 66.19 92 ALA A O 1
ATOM 765 N N . GLU A 1 93 ? -4.896 4.800 -14.947 1.00 59.75 93 GLU A N 1
ATOM 766 C CA . GLU A 1 93 ? -6.181 4.131 -15.229 1.00 59.75 93 GLU A CA 1
ATOM 767 C C . GLU A 1 93 ? -7.382 4.925 -14.683 1.00 59.75 93 GLU A C 1
ATOM 769 O O . GLU A 1 93 ? -8.520 4.712 -15.096 1.00 59.75 93 GLU A O 1
ATOM 774 N N . SER A 1 94 ? -7.138 5.892 -13.789 1.00 53.09 94 SER A N 1
ATOM 775 C CA . SER A 1 94 ? -8.188 6.769 -13.253 1.00 53.09 94 SER A CA 1
ATOM 776 C C . SER A 1 94 ? -8.534 7.965 -14.147 1.00 53.09 94 SER A C 1
ATOM 778 O O . SER A 1 94 ? -9.535 8.635 -13.898 1.00 53.09 94 SER A O 1
ATOM 780 N N . THR A 1 95 ? -7.807 8.174 -15.249 1.00 50.22 95 THR A N 1
ATOM 781 C CA . THR A 1 95 ? -8.279 9.007 -16.367 1.00 50.22 95 THR A CA 1
ATOM 782 C C . THR A 1 95 ? -9.190 8.160 -17.256 1.00 50.22 95 THR A C 1
ATOM 784 O O . THR A 1 95 ? -8.958 7.988 -18.446 1.00 50.22 95 THR A O 1
ATOM 787 N N . THR A 1 96 ? -10.245 7.587 -16.672 1.00 50.00 96 THR A N 1
ATOM 788 C CA . THR A 1 96 ? -11.413 7.247 -17.481 1.00 50.00 96 THR A CA 1
ATOM 789 C C . THR A 1 96 ? -12.124 8.565 -17.706 1.00 50.00 96 THR A C 1
ATOM 791 O O . THR A 1 96 ? -12.881 9.047 -16.864 1.00 50.00 96 THR A O 1
ATOM 794 N N . GLU A 1 97 ? -11.774 9.196 -18.820 1.00 52.06 97 GLU A N 1
ATOM 795 C CA . GLU A 1 97 ? -12.500 10.310 -19.394 1.00 52.06 97 GLU A CA 1
ATOM 796 C C . GLU A 1 97 ? -13.981 9.925 -19.419 1.00 52.06 97 GLU A C 1
ATOM 798 O O . GLU A 1 97 ? -14.417 9.053 -20.172 1.00 52.06 97 GLU A O 1
ATOM 803 N N . HIS A 1 98 ? -14.761 10.549 -18.536 1.00 50.50 98 HIS A N 1
ATOM 804 C CA . HIS A 1 98 ? -16.208 10.595 -18.643 1.00 50.50 98 HIS A CA 1
ATOM 805 C C . HIS A 1 98 ? -16.532 11.399 -19.908 1.00 50.50 98 HIS A C 1
ATOM 807 O O . HIS A 1 98 ? -16.821 12.591 -19.847 1.00 50.50 98 HIS A O 1
ATOM 813 N N . HIS A 1 99 ? -16.435 10.744 -21.064 1.00 52.38 99 HIS A N 1
ATOM 814 C CA . HIS A 1 99 ? -16.868 11.271 -22.347 1.00 52.38 99 HIS A CA 1
ATOM 815 C C . HIS A 1 99 ? -18.402 11.281 -22.373 1.00 52.38 99 HIS A C 1
ATOM 817 O O . HIS A 1 99 ? -19.049 10.376 -22.897 1.00 52.38 99 HIS A O 1
ATOM 823 N N . TRP A 1 100 ? -18.983 12.303 -21.749 1.00 57.56 100 TRP A N 1
ATOM 824 C CA . TRP A 1 100 ? -20.351 12.737 -21.998 1.00 57.56 100 TRP A CA 1
ATOM 825 C C . TRP A 1 100 ? -20.295 14.130 -22.614 1.00 57.56 100 TRP A C 1
ATOM 827 O O . TRP A 1 100 ? -20.189 15.114 -21.886 1.00 57.56 100 TRP A O 1
ATOM 837 N N . THR A 1 101 ? -20.313 14.210 -23.944 1.00 60.94 101 THR A N 1
ATOM 838 C CA . THR A 1 101 ? -21.261 14.988 -24.775 1.00 60.94 101 THR A CA 1
ATOM 839 C C . THR A 1 101 ? -20.824 14.991 -26.232 1.00 60.94 101 THR A C 1
ATOM 841 O O . THR A 1 101 ? -19.621 15.191 -26.493 1.00 60.94 101 THR A O 1
#

Solvent-accessible surface area (backbone atoms only — not comparable to full-atom values): 6142 Å² total; per-residue (Å²): 137,58,75,66,61,52,51,56,55,48,56,57,53,50,53,59,45,54,66,62,53,79,73,69,87,57,75,78,52,49,50,54,49,47,50,53,50,50,63,71,22,33,92,72,66,37,75,53,49,70,54,38,30,73,75,70,73,38,54,49,68,59,47,47,56,49,44,65,62,37,44,80,78,41,94,68,48,74,68,56,52,51,51,43,43,78,46,52,62,59,76,78,69,70,68,63,76,81,85,80,131

Foldseek 3Di:
DDVVVVVVVVVVVLVVVVVVLVPDDDDVVVLVVLLVQLLVCLVVLGDDQVSCCVRVVDGLVVSLVVNVVSCVVDPDDPVSVVSSCSRRPRPVVVPPPPPDD